Protein AF-B9J0R6-F1 (afdb_monomer)

Mean predicted aligned error: 6.59 Å

Foldseek 3Di:
DVVQLVVLCPDPVNVVCVVVVDDPVCCCPPPRVLVVVLVVLVVVLVVVVVCVVCVVVVCVVVVNPDLVVVCVVVVDPVSVVVSCCVVVVVSVVVVVVSVVVSVVSVVVVD

Radius of gyration: 20.77 Å; Cα contacts (8 Å, |Δi|>4): 45; chains: 1; bounding box: 44×24×54 Å

Sequence (110 aa):
MLLRFKEELEKDYSLFAKSKGLSLRHILTHHISRNVLLTTIYYAKTNILFMLSNLYIIEWIFNTYGMFVFVKENSKLEIFTVSLIILYVPLFILFRLLHTFLQNVIKERV

Nearest PDB structures (foldseek):
  8j5q-assembly1_B  TM=7.441E-01  e=3.585E-01  Mycobacterium tuberculosis H37Rv

Organism: Bacillus cereus (strain Q1) (NCBI:txid361100)

Secondary structure (DSSP, 8-state):
-HHHHHHHHTSHHHHHHHHTT--HHHIIIIIIHHHHHHHHHHHHHHHHHHHHHHHHHHHHHTT---HHHHHHHT--HHHHHHHHHHHHHHHHHHHHHHHHHHHHHHHTT-

pLDDT: mean 87.02, std 7.98, range [45.03, 95.75]

Solvent-accessible surface area (backbone atoms only — not comparable to full-atom values): 6276 Å² total; per-residue (Å²): 111,72,66,56,55,52,60,55,54,72,34,71,70,45,49,51,44,49,75,73,67,53,52,68,66,56,45,44,64,66,58,44,42,59,55,51,48,55,56,46,55,60,51,46,56,56,49,52,53,54,48,60,75,46,40,61,59,50,29,58,76,67,74,43,92,41,72,60,56,51,36,63,76,44,74,46,68,68,52,45,53,54,50,52,48,67,59,47,51,60,54,49,52,51,52,50,51,52,51,52,54,50,50,54,66,53,60,75,74,114

InterPro domains:
  IPR000515 ABC transporter type 1, transmembrane domain MetI-like [PF00528] (7-103)

Structure (mmCIF, N/CA/C/O backbone):
data_AF-B9J0R6-F1
#
_entry.id   AF-B9J0R6-F1
#
loop_
_atom_site.group_PDB
_atom_site.id
_atom_site.type_symbol
_atom_site.label_atom_id
_atom_site.label_alt_id
_atom_site.label_comp_id
_atom_site.label_asym_id
_atom_site.label_entity_id
_atom_site.label_seq_id
_atom_site.pdbx_PDB_ins_code
_atom_site.Cartn_x
_atom_site.Cartn_y
_atom_site.Cartn_z
_atom_site.occupancy
_atom_site.B_iso_or_equiv
_atom_site.auth_seq_id
_atom_site.auth_comp_id
_atom_site.auth_asym_id
_atom_site.auth_atom_id
_atom_site.pdbx_PDB_model_num
ATOM 1 N N . MET A 1 1 ? -2.303 -5.405 12.035 1.00 70.81 1 MET A N 1
ATOM 2 C CA . MET A 1 1 ? -3.698 -5.905 12.076 1.00 70.81 1 MET A CA 1
ATOM 3 C C . MET A 1 1 ? -4.132 -6.247 13.496 1.00 70.81 1 MET A C 1
ATOM 5 O O . MET A 1 1 ? -4.963 -5.522 14.019 1.00 70.81 1 MET A O 1
ATOM 9 N N . LEU A 1 2 ? -3.543 -7.251 14.159 1.00 80.94 2 LEU A N 1
ATOM 10 C CA . LEU A 1 2 ? -3.963 -7.674 15.512 1.00 80.94 2 LEU A CA 1
ATOM 11 C C . LEU A 1 2 ? -3.931 -6.553 16.567 1.00 80.94 2 LEU A C 1
ATOM 13 O O . LEU A 1 2 ? -4.893 -6.395 17.310 1.00 80.94 2 LEU A O 1
ATOM 17 N N . LEU A 1 3 ? -2.880 -5.725 16.576 1.00 84.12 3 LEU A N 1
ATOM 18 C CA . LEU A 1 3 ? -2.786 -4.582 17.493 1.00 84.12 3 LEU A CA 1
ATOM 19 C C . LEU A 1 3 ? -3.952 -3.593 17.316 1.00 84.12 3 LEU A C 1
ATOM 21 O O . LEU A 1 3 ? -4.549 -3.173 18.298 1.00 84.12 3 LEU A O 1
ATOM 25 N N . ARG A 1 4 ? -4.339 -3.298 16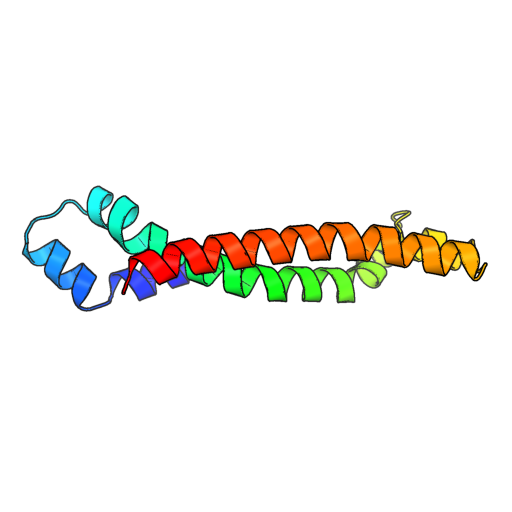.067 1.00 81.56 4 ARG A N 1
ATOM 26 C CA . ARG A 1 4 ? -5.453 -2.383 15.763 1.00 81.56 4 ARG A CA 1
ATOM 27 C C . ARG A 1 4 ? -6.793 -2.926 16.243 1.00 81.56 4 ARG A C 1
ATOM 29 O O . ARG A 1 4 ? -7.609 -2.160 16.725 1.00 81.56 4 ARG A O 1
ATOM 36 N N . PHE A 1 5 ? -7.011 -4.237 16.148 1.00 84.56 5 PHE A N 1
ATOM 37 C CA . PHE A 1 5 ? -8.208 -4.862 16.714 1.00 84.56 5 PHE A CA 1
ATOM 38 C C . PHE A 1 5 ? -8.262 -4.718 18.237 1.00 84.56 5 PHE A C 1
ATOM 40 O O . PHE A 1 5 ? -9.335 -4.466 18.777 1.00 84.56 5 PHE A O 1
ATOM 47 N N . LYS A 1 6 ? -7.119 -4.855 18.921 1.00 85.00 6 LYS A N 1
ATOM 48 C CA . LYS A 1 6 ? -7.036 -4.681 20.374 1.00 85.00 6 LYS A CA 1
ATOM 49 C C . LYS A 1 6 ? -7.307 -3.231 20.787 1.00 85.00 6 LYS A C 1
ATOM 51 O O . LYS A 1 6 ? -8.152 -3.006 21.641 1.00 85.00 6 LYS A O 1
ATOM 56 N N . GLU A 1 7 ? -6.664 -2.269 20.132 1.00 86.31 7 GLU A N 1
ATOM 57 C CA . GLU A 1 7 ? -6.902 -0.836 20.370 1.00 86.31 7 GLU A CA 1
ATOM 58 C C . GLU A 1 7 ? -8.371 -0.453 20.129 1.00 86.31 7 GLU A C 1
ATOM 60 O O . GLU A 1 7 ? -8.952 0.326 20.876 1.00 86.31 7 GLU A O 1
ATOM 65 N N . GLU A 1 8 ? -8.999 -1.018 19.095 1.00 85.56 8 GLU A N 1
ATOM 66 C CA . GLU A 1 8 ? -10.396 -0.736 18.757 1.00 85.56 8 GLU A CA 1
ATOM 67 C C . GLU A 1 8 ? -11.387 -1.382 19.748 1.00 85.56 8 GLU A C 1
ATOM 69 O O . GLU A 1 8 ? -12.470 -0.844 19.962 1.00 85.56 8 GLU A O 1
ATOM 74 N N . LEU A 1 9 ? -11.011 -2.500 20.386 1.00 85.81 9 LEU A N 1
ATOM 75 C CA . LEU A 1 9 ? -11.772 -3.160 21.459 1.00 85.81 9 LEU A CA 1
ATOM 76 C C . LEU A 1 9 ? -11.766 -2.381 22.778 1.00 85.81 9 LEU A C 1
ATOM 78 O O . LEU A 1 9 ? -12.705 -2.537 23.561 1.00 85.81 9 LEU A O 1
ATOM 82 N N . GLU A 1 10 ? -10.731 -1.584 23.034 1.00 86.94 10 GLU A N 1
ATOM 83 C CA . GLU A 1 10 ? -10.545 -0.828 24.282 1.00 86.94 10 GLU A CA 1
ATOM 84 C C . GLU A 1 10 ? -11.291 0.521 24.291 1.00 86.94 10 GLU A C 1
ATOM 86 O O . GLU A 1 10 ? -11.263 1.231 25.291 1.00 86.94 10 GLU A O 1
ATOM 91 N N . LYS A 1 11 ? -11.993 0.876 23.206 1.00 87.12 11 LYS A N 1
ATOM 92 C CA . LYS A 1 11 ? -12.746 2.134 23.098 1.00 87.12 11 LYS A CA 1
ATOM 93 C C . LYS A 1 11 ? -14.071 2.107 23.876 1.00 87.12 11 LYS A C 1
ATOM 95 O O . LYS A 1 11 ? -14.708 1.071 24.051 1.00 87.12 11 LYS A O 1
ATOM 100 N N . ASP A 1 12 ? -14.560 3.281 24.268 1.00 85.94 12 ASP A N 1
ATOM 101 C CA . ASP A 1 12 ? -15.776 3.403 25.092 1.00 85.94 12 ASP A CA 1
ATOM 102 C C . ASP A 1 12 ? -17.024 2.787 24.440 1.00 85.94 12 ASP A C 1
ATOM 104 O O . ASP A 1 12 ? -17.859 2.179 25.111 1.00 85.94 12 ASP A O 1
ATOM 108 N N . TYR A 1 13 ? -17.146 2.877 23.112 1.00 83.69 13 TYR A N 1
ATOM 109 C CA . TYR A 1 13 ? -18.304 2.334 22.401 1.00 83.69 13 TYR A CA 1
ATOM 110 C C . TYR A 1 13 ? -18.337 0.794 22.404 1.00 83.69 13 TYR A C 1
ATOM 112 O O . TYR A 1 13 ? -19.420 0.205 22.433 1.00 83.69 13 TYR A O 1
ATOM 120 N N . SER A 1 14 ? -17.181 0.119 22.381 1.00 84.94 14 SER A N 1
ATOM 121 C CA . SER A 1 14 ? -17.109 -1.346 22.451 1.00 84.9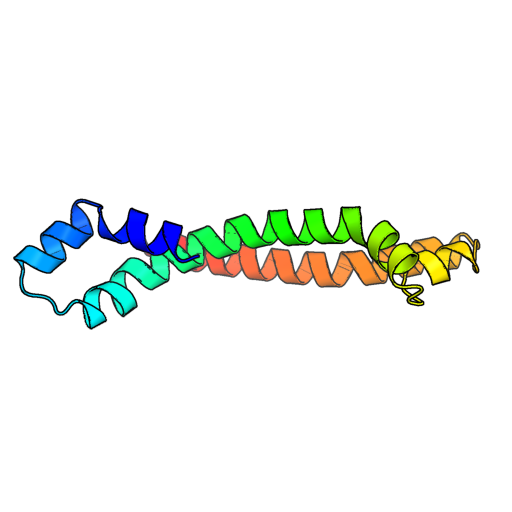4 14 SER A CA 1
ATOM 122 C C . SER A 1 14 ? -17.346 -1.833 23.878 1.00 84.94 14 SER A C 1
ATOM 124 O O . SER A 1 14 ? -18.018 -2.849 24.069 1.00 84.94 14 SER A O 1
ATOM 126 N N . LEU A 1 15 ? -16.881 -1.080 24.881 1.00 86.50 15 LEU A N 1
ATOM 127 C CA . LEU A 1 15 ? -17.202 -1.318 26.290 1.00 86.50 15 LEU A CA 1
ATOM 128 C C . LEU A 1 15 ? -18.705 -1.158 26.564 1.00 86.50 15 LEU A C 1
ATOM 130 O O . LEU A 1 15 ? -19.295 -2.018 27.217 1.00 86.50 15 LEU A O 1
ATOM 134 N N . PHE A 1 16 ? -19.345 -0.133 25.997 1.00 87.44 16 PHE A N 1
ATOM 135 C CA . PHE A 1 16 ? -20.796 0.059 26.070 1.00 87.44 16 PHE A CA 1
ATOM 136 C C . PHE A 1 16 ? -21.577 -1.067 25.373 1.00 87.44 16 PHE A C 1
ATOM 138 O O . P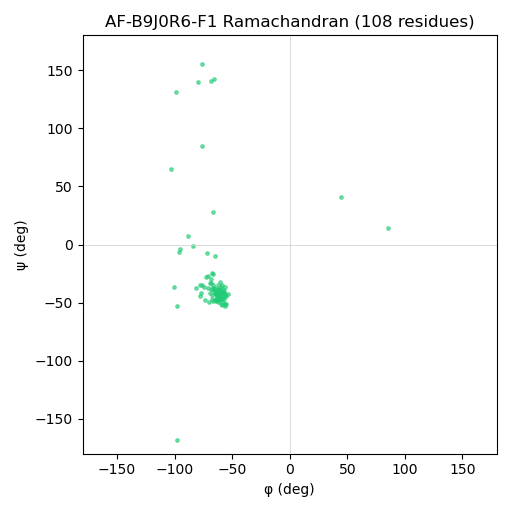HE A 1 16 ? -22.557 -1.588 25.903 1.00 87.44 16 PHE A O 1
ATOM 145 N N . ALA A 1 17 ? -21.129 -1.508 24.195 1.00 87.12 17 ALA A N 1
ATOM 146 C CA . ALA A 1 17 ? -21.741 -2.644 23.507 1.00 87.12 17 ALA A CA 1
ATOM 147 C C . ALA A 1 17 ? -21.656 -3.934 24.345 1.00 87.12 17 ALA A C 1
ATOM 149 O O . ALA A 1 17 ? -22.612 -4.712 24.401 1.00 87.12 17 ALA A O 1
ATOM 150 N N . LYS A 1 18 ? -20.531 -4.132 25.045 1.00 87.62 18 LYS A N 1
ATOM 151 C CA . LYS A 1 18 ? -20.329 -5.254 25.966 1.00 87.62 18 LYS A CA 1
ATOM 152 C C . LYS A 1 18 ? -21.227 -5.152 27.203 1.00 87.62 18 LYS A C 1
ATOM 154 O O . LYS A 1 18 ? -21.827 -6.155 27.578 1.00 87.62 18 LYS A O 1
ATOM 159 N N . SER A 1 19 ? -21.366 -3.971 27.813 1.00 89.75 19 SER A N 1
ATOM 160 C CA . SER A 1 19 ? -22.254 -3.772 28.972 1.00 89.75 19 SER A CA 1
ATOM 161 C C . SER A 1 19 ? -23.738 -3.918 28.618 1.00 89.75 19 SER A C 1
ATOM 163 O O . SER A 1 19 ? -24.529 -4.331 29.460 1.00 89.75 19 SER A O 1
ATOM 165 N N . LYS A 1 20 ? -24.107 -3.692 27.351 1.00 88.56 20 LYS A N 1
ATOM 166 C CA . LYS A 1 20 ? -25.443 -3.976 26.801 1.00 88.56 20 LYS A CA 1
ATOM 167 C C . LYS A 1 20 ? -25.736 -5.479 26.616 1.00 88.56 20 LYS A C 1
ATOM 169 O O . LYS A 1 20 ? -26.858 -5.841 26.276 1.00 88.56 20 LYS A O 1
ATOM 174 N N . GLY A 1 21 ? -24.753 -6.362 26.817 1.00 90.25 21 GLY A N 1
ATOM 175 C CA . GLY A 1 21 ? -24.916 -7.815 26.688 1.00 90.25 21 GLY A CA 1
ATOM 176 C C . GLY A 1 21 ? -24.756 -8.358 25.263 1.00 90.25 21 GLY A C 1
ATOM 177 O O . GLY A 1 21 ? -25.118 -9.504 24.999 1.00 90.25 21 GLY A O 1
ATOM 178 N N . LEU A 1 22 ? -24.212 -7.571 24.326 1.00 89.38 22 LEU A N 1
ATOM 179 C CA . LEU A 1 22 ? -23.928 -8.059 22.973 1.00 89.38 22 LEU A CA 1
ATOM 180 C C . LEU A 1 22 ? -22.787 -9.086 22.996 1.00 89.38 22 LEU A C 1
ATOM 182 O O . LEU A 1 22 ? -21.785 -8.927 23.695 1.00 89.38 22 LEU A O 1
ATOM 186 N N . SER A 1 23 ? -22.918 -10.142 22.189 1.00 88.25 23 SER A N 1
ATOM 187 C CA . SER A 1 23 ? -21.876 -11.166 22.089 1.00 88.25 23 SER A CA 1
ATOM 188 C C . SER A 1 23 ? -20.589 -10.598 21.478 1.00 88.25 23 SER A C 1
ATOM 190 O O . SER A 1 23 ? -20.621 -9.815 20.527 1.00 88.25 23 SER A O 1
ATOM 192 N N . LEU A 1 24 ? -19.434 -11.049 21.978 1.00 83.44 24 LEU A N 1
ATOM 193 C CA . LEU A 1 24 ? -18.120 -10.603 21.496 1.00 83.44 24 LEU A CA 1
ATOM 194 C C . LEU A 1 24 ? -17.949 -10.827 19.983 1.00 83.44 24 LEU A C 1
ATOM 196 O O . LEU A 1 24 ? -17.379 -9.986 19.294 1.00 83.44 24 LEU A O 1
ATOM 200 N N . ARG A 1 25 ? -18.491 -11.935 19.454 1.00 85.88 25 ARG A N 1
ATOM 201 C CA . ARG A 1 25 ? -18.487 -12.222 18.011 1.00 85.88 25 ARG A CA 1
ATOM 202 C C . ARG A 1 25 ? -19.224 -11.141 17.228 1.00 85.88 25 ARG A C 1
ATOM 204 O O . ARG A 1 25 ? -18.671 -10.641 16.259 1.00 85.88 25 ARG A O 1
ATOM 211 N N . HIS A 1 26 ? -20.413 -10.743 17.679 1.00 86.19 26 HIS A N 1
ATOM 212 C CA . HIS A 1 26 ? -21.202 -9.701 17.026 1.00 86.19 26 HIS A CA 1
ATOM 213 C C . HIS A 1 26 ? -20.490 -8.339 17.056 1.00 86.19 26 HIS A C 1
ATOM 215 O O . HIS A 1 26 ? -20.430 -7.647 16.041 1.00 86.19 26 HIS A O 1
ATOM 221 N N . ILE A 1 27 ? -19.880 -7.985 18.193 1.00 85.75 27 ILE A N 1
ATOM 222 C CA . ILE A 1 27 ? -19.122 -6.734 18.344 1.00 85.75 27 ILE A CA 1
ATOM 223 C C . ILE A 1 27 ? -17.911 -6.708 17.400 1.00 85.75 27 ILE A C 1
ATOM 225 O O . ILE A 1 27 ? -17.689 -5.723 16.693 1.00 85.75 27 ILE A O 1
ATOM 229 N N . LEU A 1 28 ? -17.164 -7.812 17.332 1.00 84.94 28 LEU A N 1
ATOM 230 C CA . LEU A 1 28 ? -16.010 -7.947 16.448 1.00 84.94 28 LEU A CA 1
ATOM 231 C C . LEU A 1 28 ? -16.393 -7.851 14.972 1.00 84.94 28 LEU A C 1
ATOM 233 O O . LEU A 1 28 ? -15.754 -7.113 14.224 1.00 84.94 28 LEU A O 1
ATOM 237 N N . THR A 1 29 ? -17.426 -8.578 14.544 1.00 84.31 29 THR A N 1
ATOM 238 C CA . THR A 1 29 ? -17.788 -8.654 13.126 1.00 84.31 29 THR A CA 1
ATOM 239 C C . THR A 1 29 ? -18.535 -7.430 12.630 1.00 84.31 29 THR A C 1
ATOM 241 O O . THR A 1 29 ? -18.341 -7.068 11.477 1.00 84.31 29 THR A O 1
ATOM 244 N N . HIS A 1 30 ? -19.387 -6.799 13.440 1.00 81.62 30 HIS A N 1
ATOM 245 C CA . HIS A 1 30 ? -20.272 -5.733 12.961 1.00 81.62 30 HIS A CA 1
ATOM 246 C C . HIS A 1 30 ? -19.758 -4.325 13.292 1.00 81.62 30 HIS A C 1
ATOM 248 O O . HIS A 1 30 ? -19.872 -3.421 12.467 1.00 81.62 30 HIS A O 1
ATOM 254 N N . HIS A 1 31 ? -19.140 -4.137 14.463 1.00 80.25 31 HIS A N 1
ATOM 255 C CA . HIS A 1 31 ? -18.666 -2.820 14.898 1.00 80.25 31 HIS A CA 1
ATOM 256 C C . HIS A 1 31 ? -17.174 -2.621 14.614 1.00 80.25 31 HIS A C 1
ATOM 258 O O . HIS A 1 31 ? -16.783 -1.657 13.956 1.00 80.25 31 HIS A O 1
ATOM 264 N N . ILE A 1 32 ? -16.334 -3.553 15.066 1.00 84.69 32 ILE A N 1
ATOM 265 C CA . ILE A 1 32 ? -14.876 -3.378 15.023 1.00 84.69 32 ILE A CA 1
ATOM 266 C C . ILE A 1 32 ? -14.318 -3.633 13.622 1.00 84.69 32 ILE A C 1
ATOM 268 O O . ILE A 1 32 ? -13.499 -2.850 13.143 1.00 84.69 32 ILE A O 1
ATOM 272 N N . SER A 1 33 ? -14.765 -4.694 12.939 1.00 81.44 33 SER A N 1
ATOM 273 C CA . SER A 1 33 ? -14.223 -5.081 11.629 1.00 81.44 33 SER A CA 1
ATOM 274 C C . SER A 1 33 ? -14.306 -3.942 10.607 1.00 81.44 33 SER A C 1
ATOM 276 O O . SER A 1 33 ? -13.312 -3.659 9.943 1.00 81.44 33 SER A O 1
ATOM 278 N N . ARG A 1 34 ? -15.443 -3.232 10.536 1.00 79.00 34 ARG A N 1
ATOM 279 C CA . ARG A 1 34 ? -15.676 -2.119 9.605 1.00 79.00 34 ARG A CA 1
ATOM 280 C C . ARG A 1 34 ? -14.712 -0.966 9.874 1.00 79.00 34 ARG A C 1
ATOM 282 O O . ARG A 1 34 ? -14.149 -0.420 8.928 1.00 79.00 34 ARG A O 1
ATOM 289 N N . ASN A 1 35 ? -14.481 -0.618 11.141 1.00 81.81 35 ASN A N 1
ATOM 290 C CA . ASN A 1 35 ? -13.514 0.418 11.505 1.00 81.81 35 ASN A CA 1
ATOM 291 C C . ASN A 1 35 ? -12.077 -0.014 11.202 1.00 81.81 35 ASN A C 1
ATOM 293 O O . ASN A 1 35 ? -11.339 0.740 10.574 1.00 81.81 35 ASN A O 1
ATOM 297 N N . VAL A 1 36 ? -11.677 -1.231 11.577 1.00 85.69 36 VAL A N 1
ATOM 298 C CA . VAL A 1 36 ? -10.304 -1.700 11.342 1.00 85.69 36 VAL A CA 1
ATOM 299 C C . VAL A 1 36 ? -10.008 -1.859 9.850 1.00 85.69 36 VAL A C 1
ATOM 301 O O . VAL A 1 36 ? -8.904 -1.516 9.424 1.00 85.69 36 VAL A O 1
ATOM 304 N N . LEU A 1 37 ? -10.968 -2.318 9.037 1.00 83.44 37 LEU A N 1
ATOM 305 C CA . LEU A 1 37 ? -10.797 -2.426 7.584 1.00 83.44 37 LEU A CA 1
ATOM 306 C C . LEU A 1 37 ? -10.548 -1.061 6.947 1.00 83.44 37 LEU A C 1
ATOM 308 O O . LEU A 1 37 ? -9.612 -0.929 6.164 1.00 83.44 37 LEU A O 1
ATOM 312 N N . LEU A 1 38 ? -11.335 -0.046 7.315 1.00 82.69 38 LEU A N 1
ATOM 313 C CA . LEU A 1 38 ? -11.162 1.317 6.809 1.00 82.69 38 LEU A CA 1
ATOM 314 C C . LEU A 1 38 ? -9.748 1.825 7.080 1.00 82.69 38 LEU A C 1
ATOM 316 O O . LEU A 1 38 ? -9.035 2.210 6.155 1.00 82.69 38 LEU A O 1
ATOM 320 N N . THR A 1 39 ? -9.308 1.749 8.334 1.00 82.50 39 THR A N 1
ATOM 321 C CA . THR A 1 39 ? -7.968 2.190 8.730 1.00 82.50 39 THR A CA 1
ATOM 322 C C . THR A 1 39 ? -6.884 1.372 8.025 1.00 82.50 39 THR A C 1
ATOM 324 O O . THR A 1 39 ? -5.870 1.915 7.593 1.00 82.50 39 THR A O 1
ATOM 327 N N . THR A 1 40 ? -7.100 0.067 7.846 1.00 85.31 40 THR A N 1
ATOM 328 C CA . THR A 1 40 ? -6.158 -0.822 7.151 1.00 85.31 40 THR A CA 1
ATOM 329 C C . THR A 1 40 ? -6.000 -0.450 5.680 1.00 85.31 40 THR A C 1
ATOM 331 O O . THR A 1 40 ? -4.872 -0.416 5.196 1.00 85.31 40 THR A O 1
ATOM 334 N N . ILE A 1 41 ? -7.086 -0.113 4.975 1.00 84.56 41 ILE A N 1
ATOM 335 C CA . ILE A 1 41 ? -7.026 0.323 3.570 1.00 84.56 41 ILE A CA 1
ATOM 336 C C . ILE A 1 41 ? -6.219 1.624 3.441 1.00 84.56 41 ILE A C 1
ATOM 3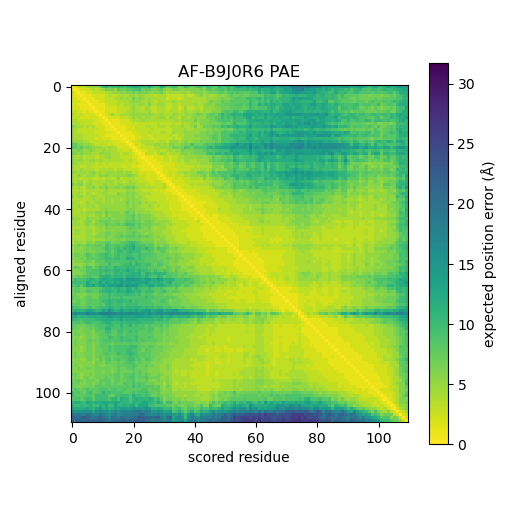38 O O . ILE A 1 41 ? -5.407 1.749 2.523 1.00 84.56 41 ILE A O 1
ATOM 342 N N . TYR A 1 42 ? -6.366 2.563 4.384 1.00 83.81 42 TYR A N 1
ATOM 343 C CA . TYR A 1 42 ? -5.539 3.776 4.416 1.00 83.81 42 TYR A CA 1
ATOM 344 C C . TYR A 1 42 ? -4.043 3.452 4.532 1.00 83.81 42 TYR A C 1
ATOM 346 O O . TYR A 1 42 ? -3.241 3.974 3.758 1.00 83.81 42 TYR A O 1
ATOM 354 N N . TYR A 1 43 ? -3.661 2.555 5.445 1.00 85.81 43 TYR A N 1
ATOM 355 C CA . TYR A 1 43 ? -2.263 2.132 5.591 1.00 85.81 43 TYR A CA 1
ATOM 356 C C . TYR A 1 43 ? -1.753 1.305 4.403 1.00 85.81 43 TYR A C 1
ATOM 358 O O . TYR A 1 43 ? -0.579 1.407 4.043 1.00 85.81 43 TYR A O 1
ATOM 366 N N . ALA A 1 44 ? -2.618 0.512 3.764 1.00 87.25 44 ALA A N 1
ATOM 367 C CA . ALA A 1 44 ? -2.258 -0.307 2.610 1.00 87.25 44 ALA A CA 1
ATOM 368 C C . ALA A 1 44 ? -1.729 0.541 1.445 1.00 87.25 44 ALA A C 1
ATOM 370 O O . ALA A 1 44 ? -0.761 0.143 0.801 1.00 87.25 44 ALA A O 1
ATOM 371 N N . LYS A 1 45 ? -2.288 1.741 1.223 1.00 86.62 45 LYS A N 1
ATOM 372 C CA . LYS A 1 45 ? -1.791 2.684 0.207 1.00 86.62 45 LYS A CA 1
ATOM 373 C C . LYS A 1 45 ? -0.312 3.020 0.409 1.00 86.62 45 LYS A C 1
ATOM 375 O O . LYS A 1 45 ? 0.475 2.907 -0.528 1.00 86.62 45 LYS A O 1
ATOM 380 N N . THR A 1 46 ? 0.068 3.407 1.624 1.00 88.75 46 THR A N 1
ATOM 381 C CA . THR A 1 46 ? 1.459 3.750 1.950 1.00 88.75 46 THR A CA 1
ATOM 382 C C . THR A 1 46 ? 2.373 2.529 1.858 1.00 88.75 46 THR A C 1
ATOM 384 O O . THR A 1 46 ? 3.472 2.637 1.322 1.00 88.75 46 THR A O 1
ATOM 387 N N . ASN A 1 47 ? 1.910 1.356 2.303 1.00 90.75 47 ASN A N 1
ATOM 388 C CA . ASN A 1 47 ? 2.688 0.118 2.210 1.00 90.75 47 ASN A CA 1
ATOM 389 C C . ASN A 1 47 ? 2.974 -0.296 0.762 1.00 90.75 47 ASN A C 1
ATOM 391 O O . ASN A 1 47 ? 4.096 -0.688 0.466 1.00 90.75 47 ASN A O 1
ATOM 395 N N . ILE A 1 48 ? 2.003 -0.176 -0.149 1.00 90.75 48 ILE A N 1
ATOM 396 C CA . ILE A 1 48 ? 2.216 -0.489 -1.571 1.00 90.75 48 ILE A CA 1
ATOM 397 C C . ILE A 1 48 ? 3.283 0.434 -2.173 1.00 90.75 48 ILE A C 1
ATOM 399 O O . ILE A 1 48 ? 4.175 -0.037 -2.873 1.00 90.75 48 ILE A O 1
ATOM 403 N N . LEU A 1 49 ? 3.236 1.735 -1.869 1.00 88.38 49 LEU A N 1
ATOM 404 C CA . LEU A 1 49 ? 4.257 2.683 -2.328 1.00 88.38 49 LEU A CA 1
ATOM 405 C C . LEU A 1 49 ? 5.640 2.340 -1.767 1.00 88.38 49 LEU A C 1
ATOM 407 O O . LEU A 1 49 ? 6.613 2.311 -2.514 1.00 88.38 49 LEU A O 1
ATOM 411 N N . PHE A 1 50 ? 5.714 2.012 -0.476 1.00 92.38 50 PHE A N 1
ATOM 412 C CA . PHE A 1 50 ? 6.951 1.565 0.156 1.00 92.38 50 PHE A CA 1
ATOM 413 C C . PHE A 1 50 ? 7.507 0.291 -0.498 1.00 92.38 50 PHE A C 1
ATOM 415 O O . PHE A 1 50 ? 8.708 0.197 -0.745 1.00 92.38 50 PHE A O 1
ATOM 422 N N . MET A 1 51 ? 6.647 -0.676 -0.824 1.00 92.00 51 MET A N 1
ATOM 423 C CA . MET A 1 51 ? 7.055 -1.888 -1.537 1.00 92.00 51 MET A CA 1
ATOM 424 C C . MET A 1 51 ? 7.610 -1.565 -2.926 1.00 92.00 51 MET A C 1
ATOM 426 O O . MET A 1 51 ? 8.665 -2.081 -3.279 1.00 92.00 51 MET A O 1
ATOM 430 N N . LEU A 1 52 ? 6.957 -0.680 -3.686 1.00 91.81 52 LEU A N 1
ATOM 431 C CA . LEU A 1 52 ? 7.429 -0.260 -5.011 1.00 91.81 52 LEU A CA 1
ATOM 432 C C . LEU A 1 52 ? 8.798 0.420 -4.949 1.00 91.81 52 LEU A C 1
ATOM 434 O O . LEU A 1 52 ? 9.659 0.116 -5.769 1.00 91.81 52 LEU A O 1
ATOM 438 N N . SER A 1 53 ? 9.029 1.287 -3.958 1.00 90.75 53 SER A N 1
ATOM 439 C CA . SER A 1 53 ? 10.329 1.941 -3.761 1.00 90.75 53 SER A CA 1
ATOM 440 C C . SER A 1 53 ? 11.464 0.948 -3.500 1.00 90.75 53 SER A C 1
ATOM 442 O O . SER A 1 53 ? 12.595 1.198 -3.904 1.00 90.75 53 SER A O 1
ATOM 444 N N . ASN A 1 54 ? 11.170 -0.181 -2.851 1.00 92.81 54 ASN A N 1
ATOM 445 C CA . ASN A 1 54 ? 12.158 -1.213 -2.536 1.00 92.81 54 ASN A CA 1
ATOM 446 C C . ASN A 1 54 ? 12.205 -2.353 -3.568 1.00 92.81 54 ASN A C 1
ATOM 448 O O . ASN A 1 54 ? 13.051 -3.240 -3.453 1.00 92.81 54 ASN A O 1
ATOM 452 N N . LEU A 1 55 ? 11.331 -2.345 -4.581 1.00 91.75 55 LEU A N 1
ATOM 453 C CA . LEU A 1 55 ? 11.167 -3.469 -5.503 1.00 91.75 55 LEU A CA 1
ATOM 454 C C . LEU A 1 55 ? 12.453 -3.776 -6.279 1.00 91.75 55 LEU A C 1
ATOM 456 O O . LEU A 1 55 ? 12.824 -4.938 -6.387 1.00 91.75 55 LEU A O 1
ATOM 460 N N . TYR A 1 56 ? 13.186 -2.752 -6.726 1.00 90.81 56 TYR A N 1
ATOM 461 C CA . TYR A 1 56 ? 14.463 -2.938 -7.428 1.00 90.81 56 TYR A CA 1
ATOM 462 C C . TYR A 1 56 ? 15.512 -3.677 -6.582 1.00 90.81 56 TYR A C 1
ATOM 464 O O . TYR A 1 56 ? 16.219 -4.549 -7.083 1.00 90.81 56 TYR A O 1
ATOM 472 N N . ILE A 1 57 ? 15.600 -3.357 -5.287 1.00 92.75 57 ILE A N 1
ATOM 473 C CA . ILE A 1 57 ? 16.540 -4.015 -4.369 1.00 92.75 57 ILE A CA 1
ATOM 474 C C . ILE A 1 57 ? 16.171 -5.493 -4.224 1.00 92.75 57 ILE A C 1
ATOM 476 O O . ILE A 1 57 ? 17.047 -6.353 -4.251 1.00 92.75 57 ILE A O 1
ATOM 480 N N . ILE A 1 58 ? 14.876 -5.794 -4.108 1.00 94.12 58 ILE A N 1
ATOM 481 C CA . ILE A 1 58 ? 14.371 -7.166 -4.019 1.00 94.12 58 ILE A CA 1
ATOM 482 C C . ILE A 1 58 ? 14.647 -7.937 -5.315 1.00 94.12 58 ILE A C 1
ATOM 484 O O . ILE A 1 58 ? 15.186 -9.038 -5.246 1.00 94.12 58 ILE A O 1
ATOM 488 N N . GLU A 1 59 ? 14.349 -7.363 -6.484 1.00 93.81 59 GLU A N 1
ATOM 489 C CA . GLU A 1 59 ? 14.657 -7.981 -7.784 1.00 93.81 59 GLU A CA 1
ATOM 490 C C . GLU A 1 59 ? 16.140 -8.363 -7.879 1.00 93.81 59 GLU A C 1
ATOM 492 O O . GLU A 1 59 ? 16.476 -9.471 -8.297 1.00 93.81 59 GLU A O 1
ATOM 497 N N . TRP A 1 60 ? 17.024 -7.478 -7.409 1.00 90.12 60 TRP A N 1
ATOM 498 C CA . TRP A 1 60 ? 18.463 -7.713 -7.408 1.00 90.12 60 TRP A CA 1
ATOM 499 C C . TRP A 1 60 ? 18.905 -8.793 -6.407 1.00 90.12 60 TRP A C 1
ATOM 501 O O . TRP A 1 60 ? 19.621 -9.715 -6.792 1.00 90.12 60 TRP A O 1
ATOM 511 N N . ILE A 1 61 ? 18.462 -8.724 -5.144 1.00 95.62 61 ILE A N 1
ATOM 512 C CA . ILE A 1 61 ? 18.841 -9.695 -4.097 1.00 95.62 61 ILE A CA 1
ATOM 513 C C . ILE A 1 61 ? 18.396 -11.113 -4.467 1.00 95.62 61 ILE A C 1
ATOM 515 O O . ILE A 1 61 ? 19.139 -12.070 -4.264 1.00 95.62 61 ILE A O 1
ATOM 519 N N . PHE A 1 62 ? 17.187 -11.253 -5.010 1.00 95.75 62 PHE A N 1
ATOM 520 C CA . PHE A 1 62 ? 16.620 -12.551 -5.373 1.00 95.75 62 PHE A CA 1
ATOM 521 C C . PHE A 1 62 ? 16.981 -12.992 -6.794 1.00 95.75 62 PHE A C 1
ATOM 523 O O . PHE A 1 62 ? 16.436 -13.991 -7.264 1.00 95.75 62 PHE A O 1
ATOM 530 N N . ASN A 1 63 ? 17.861 -12.258 -7.487 1.00 91.88 63 ASN A N 1
ATOM 531 C CA . ASN A 1 63 ? 18.235 -12.498 -8.882 1.00 91.88 63 ASN A CA 1
ATOM 532 C C . ASN A 1 63 ? 17.014 -12.795 -9.776 1.00 91.88 63 ASN A C 1
ATOM 534 O O . ASN A 1 63 ? 17.001 -13.729 -10.579 1.00 91.88 63 ASN A O 1
ATOM 538 N N . THR A 1 64 ? 15.935 -12.048 -9.551 1.00 93.88 64 THR A N 1
ATOM 539 C CA . THR A 1 64 ? 14.659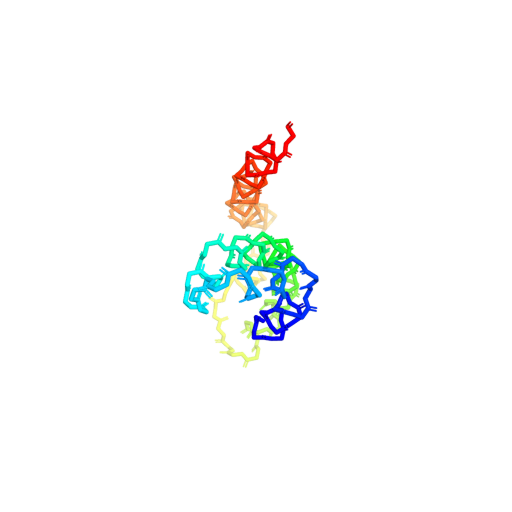 -12.245 -10.233 1.00 93.88 64 THR A CA 1
ATOM 540 C C . THR A 1 64 ? 14.557 -11.251 -11.374 1.00 93.88 64 THR A C 1
ATOM 542 O O . THR A 1 64 ? 14.763 -10.051 -11.187 1.00 93.88 64 THR A O 1
ATOM 545 N N . TYR A 1 65 ? 14.202 -11.749 -12.558 1.00 90.75 65 TYR A N 1
ATOM 546 C CA . TYR A 1 65 ? 14.019 -10.913 -13.737 1.00 90.75 65 TYR A CA 1
ATOM 547 C C . TYR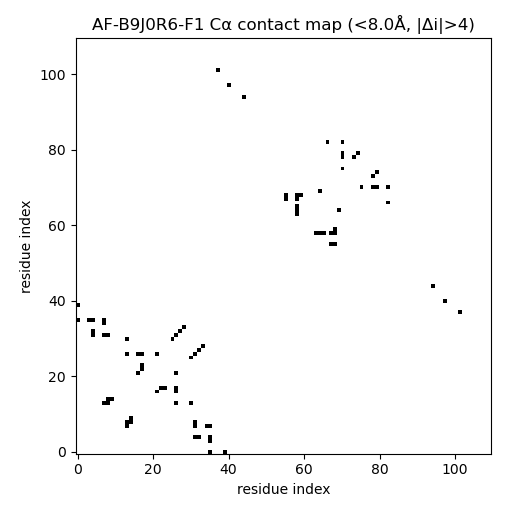 A 1 65 ? 12.692 -10.155 -13.654 1.00 90.75 65 TYR A C 1
ATOM 549 O O . TYR A 1 65 ? 11.653 -10.614 -14.130 1.00 90.75 65 TYR A O 1
ATOM 557 N N . GLY A 1 66 ? 12.727 -9.020 -12.965 1.00 91.25 66 GLY A N 1
ATOM 558 C CA . GLY A 1 66 ? 11.579 -8.148 -12.803 1.00 91.25 66 GLY A CA 1
ATOM 559 C C . GLY A 1 66 ? 11.569 -6.983 -13.783 1.00 91.25 66 GLY A C 1
ATOM 560 O O . GLY A 1 66 ? 12.309 -6.921 -14.769 1.00 91.25 66 GLY A O 1
ATOM 561 N N . MET A 1 67 ? 10.676 -6.043 -13.506 1.00 91.12 67 MET A N 1
ATOM 562 C CA . MET A 1 67 ? 10.381 -4.942 -14.410 1.00 91.12 67 MET A CA 1
ATOM 563 C C . MET A 1 67 ? 11.538 -3.938 -14.474 1.00 91.12 67 MET A C 1
ATOM 565 O O . MET A 1 67 ? 11.839 -3.412 -15.546 1.00 91.12 67 MET A O 1
ATOM 569 N N . PHE A 1 68 ? 12.212 -3.680 -13.350 1.00 91.00 68 PHE A N 1
ATOM 570 C CA . PHE A 1 68 ? 13.325 -2.734 -13.318 1.00 91.00 68 PHE A CA 1
ATOM 571 C C . PHE A 1 68 ? 14.581 -3.315 -13.970 1.00 91.00 68 PHE A C 1
ATOM 573 O O . PHE A 1 68 ? 15.290 -2.590 -14.669 1.00 91.00 68 PHE A O 1
ATOM 580 N N . VAL A 1 69 ? 14.833 -4.617 -13.802 1.00 90.56 69 VAL A N 1
ATOM 581 C CA . VAL A 1 69 ? 15.912 -5.319 -14.519 1.00 90.56 69 VAL A CA 1
ATOM 582 C C . VAL A 1 69 ? 15.666 -5.299 -16.033 1.00 90.56 69 VAL A C 1
ATOM 584 O O . VAL A 1 69 ? 16.564 -4.921 -16.785 1.00 90.56 69 VAL A O 1
ATOM 587 N N . PHE A 1 70 ? 14.438 -5.584 -16.478 1.00 91.31 70 PHE A N 1
ATOM 588 C CA . PHE A 1 70 ? 14.060 -5.522 -17.895 1.00 91.31 70 PHE A CA 1
ATOM 589 C C . PHE A 1 70 ? 14.315 -4.145 -18.526 1.00 91.31 70 PHE A C 1
ATOM 591 O O . PHE A 1 70 ? 14.905 -4.044 -19.605 1.00 91.31 70 PHE A O 1
ATOM 598 N N . VAL A 1 71 ? 13.901 -3.078 -17.836 1.00 92.69 71 VAL A N 1
ATOM 599 C CA . VAL A 1 71 ? 14.110 -1.688 -18.271 1.00 92.69 71 VAL A CA 1
ATOM 600 C C . VAL A 1 71 ? 15.595 -1.319 -18.290 1.00 92.69 71 VAL A C 1
ATOM 602 O O . VAL A 1 71 ? 16.039 -0.615 -19.195 1.00 92.69 71 VAL A O 1
ATOM 605 N N . LYS A 1 72 ? 16.378 -1.800 -17.317 1.00 89.56 72 LYS A N 1
ATOM 606 C CA . LYS A 1 72 ? 17.827 -1.571 -17.260 1.00 89.56 72 LYS A CA 1
ATOM 607 C C . LYS A 1 72 ? 18.540 -2.193 -18.461 1.00 89.56 72 LYS A C 1
ATOM 609 O O . LYS A 1 72 ? 19.373 -1.536 -19.080 1.00 89.56 72 LYS A O 1
ATOM 614 N N . GLU A 1 73 ? 18.211 -3.433 -18.809 1.00 91.06 73 GLU A N 1
ATOM 615 C CA . GLU A 1 73 ? 18.803 -4.113 -19.967 1.00 91.06 73 GLU A CA 1
ATOM 616 C C . GLU A 1 73 ? 18.356 -3.488 -21.291 1.00 91.06 73 GLU A C 1
ATOM 618 O O . GLU A 1 73 ? 19.157 -3.305 -22.206 1.00 91.06 73 GLU A O 1
ATOM 623 N N . ASN A 1 74 ? 17.090 -3.080 -21.372 1.00 90.94 74 ASN A N 1
ATOM 624 C CA . ASN A 1 74 ? 16.510 -2.445 -22.545 1.00 90.94 74 ASN A CA 1
ATOM 625 C C . ASN A 1 74 ? 16.378 -0.932 -22.340 1.00 90.94 74 ASN A C 1
ATOM 627 O O . ASN A 1 74 ? 15.274 -0.388 -22.341 1.00 90.94 74 ASN A O 1
ATOM 631 N N . SER A 1 75 ? 17.522 -0.250 -22.215 1.00 86.75 75 SER A N 1
ATOM 632 C CA . SER A 1 75 ? 17.658 1.189 -21.900 1.00 86.75 75 SER A CA 1
ATOM 633 C C . SER A 1 75 ? 17.143 2.164 -22.987 1.00 86.75 75 SER A C 1
ATOM 635 O O . SER A 1 75 ? 17.620 3.292 -23.113 1.00 86.75 75 SER A O 1
ATOM 637 N N . LYS A 1 76 ? 16.164 1.761 -23.803 1.00 94.31 76 LYS A N 1
ATOM 638 C CA . LYS A 1 76 ? 15.486 2.638 -24.764 1.00 94.31 76 LYS A CA 1
ATOM 639 C C . LYS A 1 76 ? 14.441 3.486 -24.046 1.00 94.31 76 LYS A C 1
ATOM 641 O O . LYS A 1 76 ? 13.675 2.980 -23.226 1.00 94.31 76 LYS A O 1
ATOM 646 N N . LEU A 1 77 ? 14.351 4.759 -24.431 1.00 92.62 77 LEU A N 1
ATOM 647 C CA . LEU A 1 77 ? 13.394 5.705 -23.851 1.00 92.62 77 LEU A CA 1
ATOM 648 C C . LEU A 1 77 ? 11.942 5.214 -23.987 1.00 92.62 77 LEU A C 1
ATOM 650 O O . LEU A 1 77 ? 11.176 5.276 -23.033 1.00 92.62 77 LEU A O 1
ATOM 654 N N . GLU A 1 78 ? 11.592 4.653 -25.146 1.00 94.25 78 GLU A N 1
ATOM 655 C CA . GLU A 1 78 ? 10.261 4.098 -25.425 1.00 94.25 78 GLU A CA 1
ATOM 656 C C . GLU A 1 78 ? 9.873 2.998 -24.427 1.00 94.25 78 GLU A C 1
ATOM 658 O O . GLU A 1 78 ? 8.771 3.000 -23.879 1.00 94.25 78 GLU A O 1
ATOM 663 N N . ILE A 1 79 ? 10.806 2.085 -24.145 1.00 93.94 79 ILE A N 1
ATOM 664 C CA . ILE A 1 79 ? 10.588 0.948 -23.247 1.00 93.94 79 ILE A CA 1
ATOM 665 C C . ILE A 1 79 ? 10.436 1.439 -21.810 1.00 93.94 79 ILE A C 1
ATOM 667 O O . ILE A 1 79 ? 9.534 0.983 -21.106 1.00 93.94 79 ILE A O 1
ATOM 671 N N . PHE A 1 80 ? 11.251 2.408 -21.390 1.00 92.56 80 PHE A N 1
ATOM 672 C CA . PHE A 1 80 ? 11.125 3.049 -20.082 1.00 92.56 80 PHE A CA 1
ATOM 673 C C . PHE A 1 80 ? 9.742 3.689 -19.892 1.00 92.56 80 PHE A C 1
ATOM 675 O O . PHE A 1 80 ? 9.066 3.424 -18.895 1.00 92.56 80 PHE A O 1
ATOM 682 N N . THR A 1 81 ? 9.279 4.476 -20.867 1.00 93.88 81 THR A N 1
ATOM 683 C CA . THR A 1 81 ? 7.978 5.155 -20.801 1.00 93.88 81 THR A CA 1
ATOM 684 C C . THR A 1 81 ? 6.814 4.168 -20.764 1.00 93.88 81 THR A C 1
ATOM 686 O O . THR A 1 81 ? 5.948 4.286 -19.898 1.00 93.88 81 THR A O 1
ATOM 689 N N . VAL A 1 82 ? 6.791 3.175 -21.659 1.00 95.00 82 VAL A N 1
ATOM 690 C CA . VAL A 1 82 ? 5.717 2.165 -21.698 1.00 95.00 82 VAL A CA 1
ATOM 691 C C . VAL A 1 82 ? 5.675 1.367 -20.398 1.00 95.00 82 VAL A C 1
ATOM 693 O O . VAL A 1 82 ? 4.601 1.161 -19.833 1.00 95.00 82 VAL A O 1
ATOM 696 N N . SER A 1 83 ? 6.843 0.983 -19.884 1.00 93.19 83 SER A N 1
ATOM 697 C CA . SER A 1 83 ? 6.965 0.272 -18.616 1.00 93.19 83 SER A CA 1
ATOM 698 C C . SER A 1 83 ? 6.357 1.100 -17.477 1.00 93.19 83 SER A C 1
ATOM 700 O O . SER A 1 83 ? 5.461 0.625 -16.779 1.00 93.19 83 SER A O 1
ATOM 702 N N . LEU A 1 84 ? 6.747 2.370 -17.33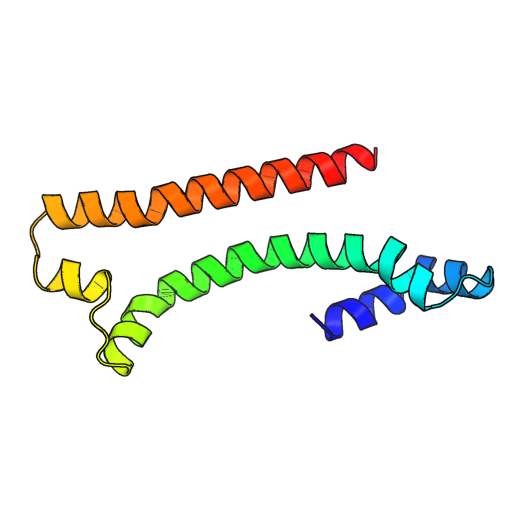0 1.00 92.19 84 LEU A N 1
ATOM 703 C CA . LEU A 1 84 ? 6.180 3.249 -16.302 1.00 92.19 84 LEU A CA 1
ATOM 704 C C . LEU A 1 84 ? 4.658 3.394 -16.404 1.00 92.19 84 LEU A C 1
ATOM 706 O O . LEU A 1 84 ? 3.981 3.385 -15.377 1.00 92.19 84 LEU A O 1
ATOM 710 N N . ILE A 1 85 ? 4.113 3.499 -17.618 1.00 95.19 85 ILE A N 1
ATOM 711 C CA . ILE A 1 85 ? 2.664 3.580 -17.837 1.00 95.19 85 ILE A CA 1
ATOM 712 C C . ILE A 1 85 ? 1.979 2.296 -17.358 1.00 95.19 85 ILE A C 1
ATOM 714 O O . ILE A 1 85 ? 1.008 2.369 -16.605 1.00 95.19 85 ILE A O 1
ATOM 718 N N . ILE A 1 86 ? 2.500 1.127 -17.742 1.00 94.19 86 ILE A N 1
ATOM 719 C CA . ILE A 1 86 ? 1.949 -0.178 -17.347 1.00 94.19 86 ILE A CA 1
ATOM 720 C C . ILE A 1 86 ? 1.999 -0.375 -15.830 1.00 94.19 86 ILE A C 1
ATOM 722 O O . ILE A 1 86 ? 1.083 -0.964 -15.267 1.00 94.19 86 ILE A O 1
ATOM 726 N N . LEU A 1 87 ? 3.025 0.135 -15.151 1.00 92.38 87 LEU A N 1
ATOM 727 C CA . LEU A 1 87 ? 3.105 0.074 -13.693 1.00 92.38 87 LEU A CA 1
ATOM 728 C C . LEU A 1 87 ? 2.136 1.055 -13.027 1.00 92.38 87 LEU A C 1
ATOM 730 O O . LEU A 1 87 ? 1.408 0.691 -12.104 1.00 92.38 87 LEU A O 1
ATOM 734 N N . TYR A 1 88 ? 2.113 2.306 -13.485 1.00 91.38 88 TYR A N 1
ATOM 735 C CA . TYR A 1 88 ? 1.384 3.377 -12.814 1.00 91.38 88 TYR A CA 1
ATOM 736 C C . TYR A 1 88 ? -0.129 3.321 -13.052 1.00 91.38 88 TYR A C 1
ATOM 738 O O . TYR A 1 88 ? -0.898 3.528 -12.114 1.00 91.38 88 TYR A O 1
ATOM 746 N N . VAL A 1 89 ? -0.582 3.037 -14.278 1.00 95.19 89 VAL A N 1
ATOM 747 C CA . VAL A 1 89 ? -2.009 3.117 -14.646 1.00 95.19 89 VAL A CA 1
ATOM 748 C C . VAL A 1 89 ? -2.885 2.142 -13.842 1.00 95.19 89 VAL A C 1
ATOM 750 O O . VAL A 1 89 ? -3.876 2.596 -13.261 1.00 95.19 89 VAL A O 1
ATOM 753 N N . PRO A 1 90 ? -2.555 0.843 -13.714 1.00 93.38 90 PRO A N 1
ATOM 754 C CA . PRO A 1 90 ? -3.353 -0.088 -12.917 1.00 93.38 90 PRO A CA 1
ATOM 755 C C . PRO A 1 90 ? -3.368 0.283 -11.434 1.00 93.38 90 PRO A C 1
ATOM 757 O O . PRO A 1 90 ? -4.420 0.233 -10.797 1.00 93.38 90 PRO A O 1
ATOM 760 N N . LEU A 1 91 ? -2.224 0.716 -10.889 1.00 92.38 91 LEU A N 1
ATOM 761 C CA . LEU A 1 91 ? -2.125 1.190 -9.507 1.00 92.38 91 LEU A CA 1
ATOM 762 C C . LEU A 1 91 ? -2.993 2.428 -9.273 1.00 92.38 91 LEU A C 1
ATOM 764 O O . LEU A 1 91 ? -3.685 2.520 -8.259 1.00 92.38 91 LEU A O 1
ATOM 768 N N . PHE A 1 92 ? -2.997 3.366 -10.218 1.00 92.38 92 PHE A N 1
ATOM 769 C CA . PHE A 1 92 ? -3.832 4.557 -10.156 1.00 92.38 92 PHE A CA 1
ATOM 770 C C . PHE A 1 92 ? -5.322 4.199 -10.144 1.00 92.38 92 PHE A C 1
ATOM 772 O O . PHE A 1 92 ? -6.060 4.685 -9.285 1.00 92.38 92 PHE A O 1
ATOM 779 N N . ILE A 1 93 ? -5.760 3.312 -11.044 1.00 95.25 93 ILE A N 1
ATOM 780 C CA . ILE A 1 93 ? -7.149 2.834 -11.103 1.00 95.25 93 ILE A CA 1
ATOM 781 C C . ILE A 1 93 ? -7.530 2.137 -9.792 1.00 95.25 93 ILE A C 1
ATOM 783 O O . ILE A 1 93 ? -8.562 2.464 -9.205 1.00 95.25 93 ILE A O 1
ATOM 787 N N . LEU A 1 94 ? -6.677 1.239 -9.288 1.00 91.88 94 LEU A N 1
ATOM 788 C CA . LEU A 1 94 ? -6.878 0.545 -8.015 1.00 91.88 94 LEU A CA 1
ATOM 789 C C . LEU A 1 94 ? -7.073 1.542 -6.863 1.00 91.88 94 LEU A C 1
ATOM 791 O O . LEU A 1 94 ? -8.056 1.460 -6.125 1.00 91.88 94 LEU A O 1
ATOM 795 N N . PHE A 1 95 ? -6.170 2.516 -6.716 1.00 89.69 95 PHE A N 1
ATOM 796 C CA . PHE A 1 95 ? -6.270 3.511 -5.650 1.00 89.69 95 PHE A CA 1
ATOM 797 C C . PHE A 1 95 ? -7.475 4.430 -5.808 1.00 89.69 95 PHE A C 1
ATOM 799 O O . PHE A 1 95 ? -8.078 4.815 -4.804 1.00 89.69 95 PHE A O 1
ATOM 806 N N . ARG A 1 96 ? -7.853 4.768 -7.044 1.00 91.81 96 ARG A N 1
ATOM 807 C CA . ARG A 1 96 ? -9.047 5.568 -7.313 1.00 91.81 96 ARG A CA 1
ATOM 808 C C . ARG A 1 96 ? -10.309 4.830 -6.880 1.00 91.81 96 ARG A C 1
ATOM 810 O O . ARG A 1 96 ? -11.128 5.422 -6.183 1.00 91.81 96 ARG A O 1
ATOM 817 N N . LEU A 1 97 ? -10.433 3.553 -7.238 1.00 91.56 97 LEU A N 1
ATOM 818 C CA . LEU A 1 97 ? -11.553 2.712 -6.821 1.00 91.56 97 LEU A CA 1
ATOM 819 C C . LEU A 1 97 ? -11.611 2.604 -5.298 1.00 91.56 97 LEU A C 1
ATOM 821 O O . LEU A 1 97 ? -12.644 2.917 -4.711 1.00 91.56 97 LEU A O 1
ATOM 825 N N . LEU A 1 98 ? -10.494 2.254 -4.649 1.00 89.06 98 LEU A N 1
ATOM 826 C CA . LEU A 1 98 ? -10.417 2.171 -3.186 1.00 89.06 98 LEU A CA 1
ATOM 827 C C . LEU A 1 98 ? -10.846 3.482 -2.519 1.00 89.06 98 LEU A C 1
ATOM 829 O O . LEU A 1 98 ? -11.630 3.458 -1.575 1.00 89.06 98 LEU A O 1
ATOM 833 N N . HIS A 1 99 ? -10.393 4.628 -3.028 1.00 87.44 99 HIS A N 1
ATOM 834 C CA . HIS A 1 99 ? -10.785 5.932 -2.502 1.00 87.44 99 HIS A CA 1
ATOM 835 C C . HIS A 1 99 ? -12.294 6.187 -2.629 1.00 87.44 99 HIS A C 1
ATOM 837 O O . HIS A 1 99 ? -12.921 6.628 -1.668 1.00 87.44 99 HIS A O 1
ATOM 843 N N . THR A 1 100 ? -12.896 5.885 -3.781 1.00 88.00 100 THR A N 1
ATOM 844 C CA . THR A 1 100 ? -14.347 6.023 -3.976 1.00 88.00 100 THR A CA 1
ATOM 845 C C . THR A 1 100 ? -15.135 5.086 -3.055 1.00 88.00 100 THR A C 1
ATOM 847 O O . THR A 1 100 ? -16.099 5.523 -2.429 1.00 88.00 100 THR A O 1
ATOM 850 N N . PHE A 1 101 ? -14.701 3.832 -2.891 1.00 85.44 101 PHE A N 1
ATOM 851 C CA . PHE A 1 101 ? -15.312 2.901 -1.937 1.00 85.44 101 PHE A CA 1
ATOM 852 C C . PHE A 1 101 ? -15.235 3.425 -0.499 1.00 85.44 101 PHE A C 1
ATOM 854 O O . PHE A 1 101 ? -16.241 3.419 0.208 1.00 85.44 101 PHE A O 1
ATOM 861 N N . LEU A 1 102 ? -14.075 3.935 -0.075 1.00 84.12 102 LEU A N 1
ATOM 862 C CA . LEU A 1 102 ? -13.905 4.531 1.253 1.00 84.12 102 LEU A CA 1
ATOM 863 C C . LEU A 1 102 ? -14.841 5.725 1.468 1.00 84.12 102 LEU A C 1
ATOM 865 O O . LEU A 1 102 ? -15.496 5.804 2.506 1.00 84.12 102 LEU A O 1
ATOM 869 N N . GLN A 1 103 ? -14.941 6.631 0.491 1.00 82.06 103 GLN A N 1
ATOM 870 C CA . GLN A 1 103 ? -15.837 7.784 0.580 1.00 82.06 103 GLN A CA 1
ATOM 871 C C . GLN A 1 103 ? -17.302 7.370 0.705 1.00 82.06 103 GLN A C 1
ATOM 873 O O . GLN A 1 103 ? -18.009 7.953 1.519 1.00 82.06 103 GLN A O 1
ATOM 878 N N . ASN A 1 104 ? -17.748 6.345 -0.024 1.00 78.62 104 ASN A N 1
ATOM 879 C CA . ASN A 1 104 ? -19.114 5.833 0.104 1.00 78.62 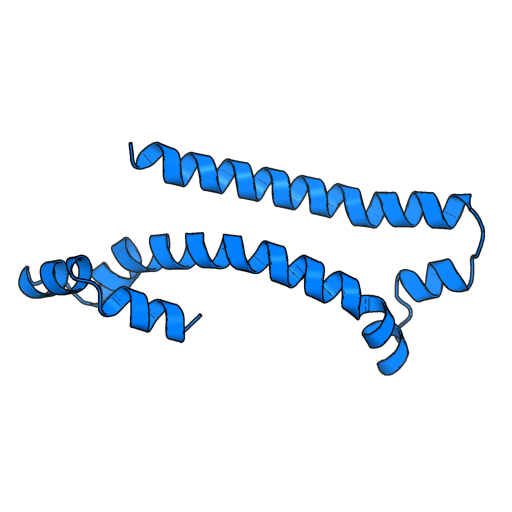104 ASN A CA 1
ATOM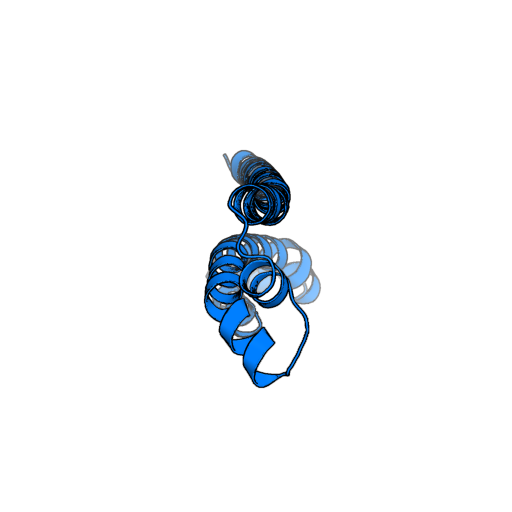 880 C C . ASN A 1 104 ? -19.386 5.305 1.523 1.00 78.62 104 ASN A C 1
ATOM 882 O O . ASN A 1 104 ? -20.408 5.630 2.120 1.00 78.62 104 ASN A O 1
ATOM 886 N N . VAL A 1 105 ? -18.431 4.572 2.104 1.00 76.25 105 VAL A N 1
ATOM 887 C CA . VAL A 1 105 ? -18.551 4.023 3.466 1.00 76.25 105 VAL A CA 1
ATOM 888 C C . VAL A 1 105 ? -18.526 5.116 4.543 1.00 76.25 105 VAL A C 1
ATOM 890 O O . VAL A 1 105 ? -19.110 4.924 5.612 1.00 76.25 105 VAL A O 1
ATOM 893 N N . ILE A 1 106 ? -17.839 6.237 4.295 1.00 71.50 106 ILE A N 1
ATOM 894 C CA . ILE A 1 106 ? -17.786 7.393 5.204 1.00 71.50 106 ILE A CA 1
ATOM 895 C C . ILE A 1 106 ? -19.026 8.281 5.041 1.00 71.50 106 ILE A C 1
ATOM 897 O O . ILE A 1 106 ? -19.538 8.773 6.039 1.00 71.50 106 ILE A O 1
ATOM 901 N N . LYS A 1 107 ? -19.539 8.463 3.819 1.00 62.91 107 LYS A N 1
ATOM 902 C CA . LYS A 1 107 ? -20.730 9.281 3.540 1.00 62.91 107 LYS A CA 1
ATOM 903 C C . LYS A 1 107 ? -22.008 8.675 4.130 1.00 62.91 107 LYS A C 1
ATOM 905 O O . LYS A 1 107 ? -22.901 9.419 4.486 1.00 62.91 107 LYS A O 1
ATOM 910 N N . GLU A 1 108 ? -22.051 7.357 4.330 1.00 58.97 108 GLU A N 1
ATOM 911 C CA . GLU A 1 108 ? -23.081 6.675 5.135 1.00 58.97 108 GLU A CA 1
ATOM 912 C C . GLU A 1 108 ? -23.067 7.035 6.637 1.00 58.97 108 GLU A C 1
ATOM 914 O O . GLU A 1 108 ? -23.961 6.613 7.366 1.00 58.97 108 GLU A O 1
ATOM 919 N N . ARG A 1 109 ? -22.045 7.749 7.133 1.00 53.47 109 ARG A N 1
ATOM 920 C CA . ARG A 1 109 ? -21.917 8.124 8.554 1.00 53.47 109 ARG A CA 1
ATOM 921 C C . ARG A 1 109 ? -22.437 9.529 8.891 1.00 53.47 109 ARG A C 1
ATOM 923 O O . ARG A 1 109 ? -22.418 9.862 10.075 1.00 53.47 109 ARG A O 1
ATOM 930 N N . VAL A 1 110 ? -22.826 10.340 7.901 1.00 45.03 110 VAL A N 1
ATOM 931 C CA . VAL A 1 110 ? -23.363 11.710 8.072 1.00 45.03 110 VAL A CA 1
ATOM 932 C C . VAL A 1 110 ? -24.827 11.719 7.667 1.00 45.03 110 VAL A C 1
ATOM 934 O O . VAL A 1 110 ? -25.632 12.265 8.447 1.00 45.03 110 VAL A O 1
#